Protein AF-A0A239NHB4-F1 (afdb_monomer)

pLDDT: mean 76.4, std 8.32, range [50.66, 88.69]

Secondary structure (DSSP, 8-state):
-HHHHHHHHHHHHHHHHHHHHHHHS-HHHHHHHHHHHHHHHHHHHHHHHHHHHHHHHS-TTHHHHHHHHHHHHHHHHHHHHHHHHHHHHHHHHHHHHTT-

Structure (mmCIF, N/CA/C/O backbone):
data_AF-A0A239NHB4-F1
#
_entry.id   AF-A0A239NHB4-F1
#
loop_
_atom_site.group_PDB
_atom_site.id
_atom_site.type_symbol
_atom_site.label_atom_id
_atom_site.label_alt_id
_atom_site.label_comp_id
_atom_site.label_asym_id
_atom_site.label_entity_id
_atom_site.label_seq_id
_atom_site.pdbx_PDB_ins_code
_atom_site.Cartn_x
_atom_site.Cartn_y
_atom_site.Cartn_z
_atom_site.occupancy
_atom_site.B_iso_or_equiv
_atom_site.auth_seq_id
_atom_site.auth_comp_id
_atom_site.auth_asym_id
_atom_site.auth_atom_id
_atom_site.pdbx_PDB_model_num
ATOM 1 N N . MET A 1 1 ? -6.647 -14.034 -12.523 1.00 65.56 1 MET A N 1
ATOM 2 C CA . MET A 1 1 ? -7.377 -14.277 -11.256 1.00 65.56 1 MET A CA 1
ATOM 3 C C . MET A 1 1 ? -6.453 -14.229 -10.033 1.00 65.56 1 MET A C 1
ATOM 5 O O . MET A 1 1 ? -6.709 -13.423 -9.152 1.00 65.56 1 MET A O 1
ATOM 9 N N . PHE A 1 2 ? -5.343 -14.982 -10.005 1.00 77.75 2 PHE A N 1
ATOM 10 C CA . PHE A 1 2 ? -4.357 -14.965 -8.904 1.00 77.75 2 PHE A CA 1
ATOM 11 C C . PHE A 1 2 ? -3.795 -13.568 -8.574 1.00 77.75 2 PHE A C 1
ATOM 13 O O . PHE A 1 2 ? -3.814 -13.156 -7.421 1.00 77.75 2 PHE A O 1
ATOM 20 N N . ILE A 1 3 ? -3.384 -12.801 -9.591 1.00 76.50 3 ILE A N 1
ATOM 21 C CA . ILE A 1 3 ? -2.844 -11.438 -9.413 1.00 76.50 3 ILE A CA 1
ATOM 22 C C . ILE A 1 3 ? -3.865 -10.521 -8.723 1.00 76.50 3 ILE A C 1
ATOM 24 O O . ILE A 1 3 ? -3.528 -9.806 -7.789 1.00 76.50 3 ILE A O 1
ATOM 28 N N . ILE A 1 4 ? -5.135 -10.593 -9.128 1.00 76.88 4 ILE A N 1
ATOM 29 C CA . ILE A 1 4 ? -6.214 -9.768 -8.565 1.00 76.88 4 ILE A CA 1
ATOM 30 C C . ILE A 1 4 ? -6.441 -10.116 -7.088 1.00 76.88 4 ILE A C 1
ATOM 32 O O . ILE A 1 4 ? -6.536 -9.219 -6.257 1.00 76.88 4 ILE A O 1
ATOM 36 N N . LEU A 1 5 ? -6.466 -11.408 -6.743 1.00 78.75 5 LEU A N 1
ATOM 37 C CA . LEU A 1 5 ? -6.576 -11.856 -5.349 1.00 78.75 5 LEU A CA 1
ATOM 38 C C . LEU A 1 5 ? -5.408 -11.352 -4.495 1.00 78.75 5 LEU A C 1
ATOM 40 O O . LEU A 1 5 ? -5.609 -10.957 -3.348 1.00 78.75 5 LEU A O 1
ATOM 44 N N . LEU A 1 6 ? -4.205 -11.312 -5.068 1.00 80.00 6 LEU A N 1
ATOM 45 C CA . LEU A 1 6 ? -3.007 -10.820 -4.399 1.00 80.00 6 LEU A CA 1
ATOM 46 C C . LEU A 1 6 ? -3.098 -9.310 -4.123 1.00 80.00 6 LEU A C 1
ATOM 48 O O . LEU A 1 6 ? -2.842 -8.880 -3.004 1.00 80.00 6 LEU A O 1
ATOM 52 N N . PHE A 1 7 ? -3.571 -8.516 -5.089 1.00 77.06 7 PHE A N 1
ATOM 53 C CA . PHE A 1 7 ? -3.854 -7.087 -4.895 1.00 77.06 7 PHE A CA 1
ATOM 54 C C . PHE A 1 7 ? -4.930 -6.836 -3.835 1.00 77.06 7 PHE A C 1
ATOM 56 O O . PHE A 1 7 ? -4.777 -5.959 -2.982 1.00 77.06 7 PHE A O 1
ATOM 63 N N . VAL A 1 8 ? -6.006 -7.626 -3.852 1.00 78.50 8 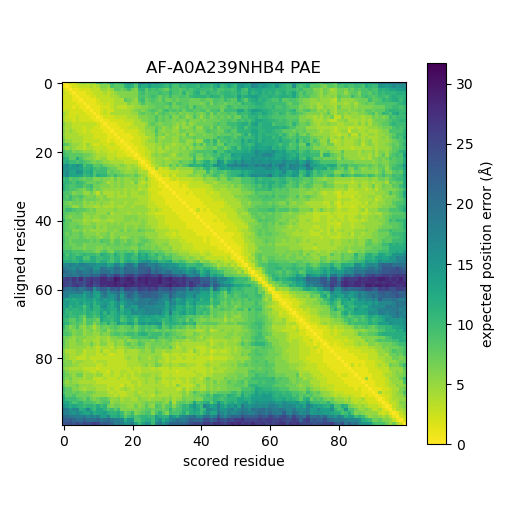VAL A N 1
ATOM 64 C CA . VAL A 1 8 ? -7.064 -7.544 -2.840 1.00 78.50 8 VAL A CA 1
ATOM 65 C C . VAL A 1 8 ? -6.491 -7.850 -1.458 1.00 78.50 8 VAL A C 1
ATOM 67 O O . VAL A 1 8 ? -6.709 -7.071 -0.535 1.00 78.50 8 VAL A O 1
ATOM 70 N N . ALA A 1 9 ? -5.697 -8.911 -1.307 1.00 80.88 9 ALA A N 1
ATOM 71 C CA . ALA A 1 9 ? -5.056 -9.242 -0.037 1.00 80.88 9 ALA A CA 1
ATOM 72 C C . ALA A 1 9 ? -4.115 -8.122 0.443 1.00 80.88 9 ALA A C 1
ATOM 74 O O . ALA A 1 9 ? -4.217 -7.691 1.591 1.00 80.88 9 ALA A O 1
ATOM 75 N N . LEU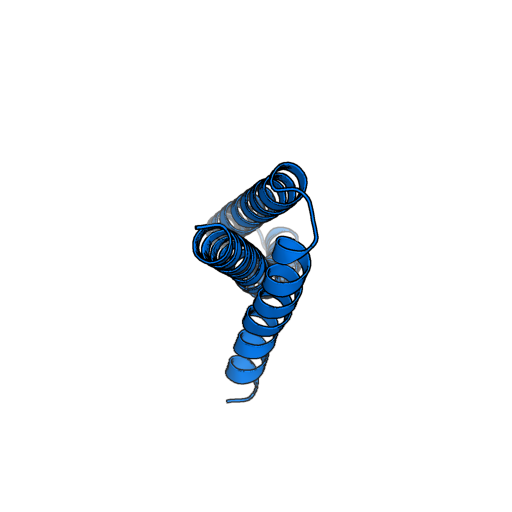 A 1 10 ? -3.270 -7.594 -0.449 1.00 79.69 10 LEU A N 1
ATOM 76 C CA . LEU A 1 10 ? -2.337 -6.498 -0.164 1.00 79.69 10 LEU A CA 1
ATOM 77 C C . LEU A 1 10 ? -3.030 -5.187 0.221 1.00 79.69 10 LEU A C 1
ATOM 79 O O . LEU A 1 10 ? -2.425 -4.371 0.904 1.00 79.69 10 LEU A O 1
ATOM 83 N N . THR A 1 11 ? -4.284 -4.985 -0.180 1.00 77.75 11 THR A N 1
ATOM 84 C CA . THR A 1 11 ? -5.054 -3.781 0.168 1.00 77.75 11 THR A CA 1
ATOM 85 C C . THR A 1 11 ? -5.896 -4.003 1.428 1.00 77.75 11 THR A C 1
ATOM 87 O O . THR A 1 11 ? -5.920 -3.175 2.339 1.00 77.75 11 THR A O 1
ATOM 90 N N . VAL A 1 12 ? -6.588 -5.141 1.509 1.00 80.62 12 VAL A N 1
ATOM 91 C CA . VAL A 1 12 ? -7.590 -5.428 2.545 1.00 80.62 12 VAL A CA 1
ATOM 92 C C . VAL A 1 12 ? -6.943 -5.808 3.876 1.00 80.62 12 VAL A C 1
ATOM 94 O O . VAL A 1 12 ? -7.384 -5.321 4.916 1.00 80.62 12 VAL A O 1
ATOM 97 N N . LEU A 1 13 ? -5.883 -6.624 3.878 1.00 84.38 13 LEU A N 1
ATOM 98 C CA . LEU A 1 13 ? -5.185 -7.016 5.110 1.00 84.38 13 LEU A CA 1
ATOM 99 C C . LEU A 1 13 ? -4.656 -5.804 5.897 1.00 84.38 13 LEU A C 1
ATOM 101 O O . LEU A 1 13 ? -5.003 -5.673 7.079 1.00 84.38 13 LEU A O 1
ATOM 105 N N . PRO A 1 14 ? -3.883 -4.878 5.291 1.00 80.06 14 PRO A N 1
ATOM 106 C CA . PRO A 1 14 ? -3.443 -3.687 6.005 1.00 80.06 14 PRO A CA 1
ATOM 107 C C . PRO A 1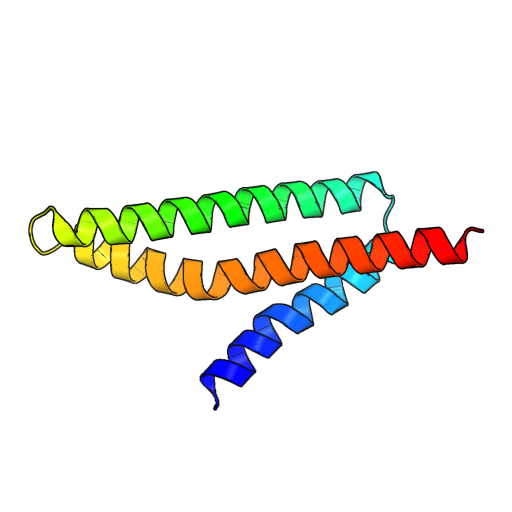 14 ? -4.612 -2.773 6.374 1.00 80.06 14 PRO A C 1
ATOM 109 O O . PRO A 1 14 ? -4.603 -2.217 7.471 1.00 80.06 14 PRO A O 1
ATOM 112 N N . ALA A 1 15 ? -5.656 -2.665 5.543 1.00 79.75 15 ALA A N 1
ATOM 113 C CA . ALA A 1 15 ? -6.837 -1.878 5.892 1.00 79.75 15 ALA A CA 1
ATOM 114 C C . ALA A 1 15 ? -7.514 -2.381 7.176 1.00 79.75 15 ALA A C 1
ATOM 116 O O . ALA A 1 15 ? -7.854 -1.584 8.055 1.00 79.75 15 ALA A O 1
ATOM 117 N N . VAL A 1 16 ? -7.670 -3.695 7.336 1.00 81.56 16 VAL A N 1
ATOM 118 C CA . VAL A 1 16 ? -8.269 -4.295 8.538 1.00 81.56 16 VAL A CA 1
ATOM 119 C C . VAL A 1 16 ? -7.356 -4.119 9.754 1.00 81.56 16 VAL A C 1
ATOM 121 O O . VAL A 1 16 ? -7.820 -3.669 10.807 1.00 81.56 16 VAL A O 1
ATOM 124 N N . ALA A 1 17 ? -6.056 -4.394 9.614 1.00 80.62 17 ALA A N 1
ATOM 125 C CA . ALA A 1 17 ? -5.084 -4.244 10.698 1.00 80.62 17 ALA A CA 1
ATOM 126 C C . ALA A 1 17 ? -4.995 -2.790 11.201 1.00 80.62 17 ALA A C 1
ATOM 128 O O . ALA A 1 17 ? -4.997 -2.519 12.409 1.00 80.62 17 ALA A O 1
ATOM 129 N N . VAL A 1 18 ? -4.985 -1.826 10.281 1.00 80.75 18 VAL A N 1
ATOM 130 C CA . VAL A 1 18 ? -4.936 -0.400 10.615 1.00 80.75 18 VAL A CA 1
ATOM 131 C C . VAL A 1 18 ? -6.268 0.072 11.193 1.00 80.75 18 VAL A C 1
ATOM 133 O 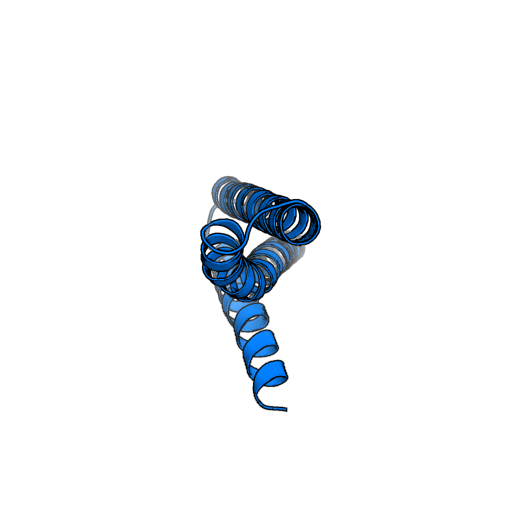O . VAL A 1 18 ? -6.264 0.775 12.202 1.00 80.75 18 VAL A O 1
ATOM 136 N N . SER A 1 19 ? -7.404 -0.391 10.661 1.00 77.06 19 SER A N 1
ATOM 137 C CA . SER A 1 19 ? -8.727 -0.118 11.243 1.00 77.06 19 SER A CA 1
ATOM 138 C C . SER A 1 19 ? -8.827 -0.576 12.694 1.00 77.06 19 SER A C 1
ATOM 140 O O . SER A 1 19 ? -9.429 0.109 13.521 1.00 77.06 19 SER A O 1
ATOM 142 N N . TYR A 1 20 ? -8.255 -1.738 13.016 1.00 79.19 20 TYR A N 1
ATOM 143 C CA . TYR A 1 20 ? -8.266 -2.280 14.369 1.00 79.19 20 TYR A CA 1
ATOM 144 C C . TYR A 1 20 ? -7.363 -1.477 15.311 1.00 79.19 20 TYR A C 1
ATOM 146 O O . TYR A 1 20 ? -7.781 -1.095 16.406 1.00 79.19 20 TYR A O 1
ATOM 154 N N . THR A 1 21 ? -6.144 -1.149 14.873 1.00 78.06 21 THR A N 1
ATOM 155 C CA . THR A 1 21 ? -5.198 -0.368 15.687 1.00 78.06 21 THR A CA 1
ATOM 156 C C . THR A 1 21 ? -5.643 1.083 15.893 1.00 78.06 21 THR A C 1
ATOM 158 O O . THR A 1 21 ? -5.474 1.610 16.992 1.00 78.06 21 THR A O 1
ATOM 161 N N . ALA A 1 22 ? -6.299 1.703 14.907 1.00 72.56 22 ALA A N 1
ATOM 162 C CA . ALA A 1 22 ? -6.880 3.048 14.997 1.00 72.56 22 ALA A CA 1
ATOM 163 C C . ALA A 1 22 ? -7.948 3.186 16.101 1.00 72.56 22 ALA A C 1
ATOM 165 O O . ALA A 1 22 ? -8.151 4.270 16.653 1.00 72.56 22 ALA A O 1
ATOM 166 N N . ARG A 1 23 ? -8.623 2.087 16.465 1.00 74.25 23 ARG A N 1
ATOM 167 C CA . ARG A 1 23 ? -9.593 2.081 17.572 1.00 74.25 23 ARG A CA 1
ATOM 168 C C . ARG A 1 23 ? -8.922 2.116 18.945 1.00 74.25 23 ARG A C 1
ATOM 170 O O . ARG A 1 23 ? -9.495 2.684 19.869 1.00 74.25 23 ARG A O 1
ATOM 177 N N .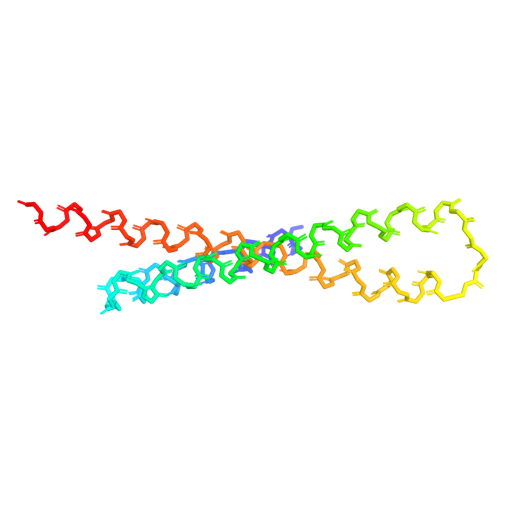 ARG A 1 24 ? -7.727 1.527 19.075 1.00 76.25 24 ARG A N 1
ATOM 178 C CA . ARG A 1 24 ? -6.991 1.409 20.347 1.00 76.25 24 ARG A CA 1
ATOM 179 C C . ARG A 1 24 ? -6.023 2.569 20.593 1.00 76.25 24 ARG A C 1
ATOM 181 O O . ARG A 1 24 ? -5.842 2.976 21.733 1.00 76.25 24 ARG A O 1
ATOM 188 N N . LEU A 1 25 ? -5.411 3.113 19.542 1.00 77.56 25 LEU A N 1
ATOM 189 C CA . LEU A 1 25 ? -4.380 4.152 19.649 1.00 77.56 25 LEU A CA 1
ATOM 190 C C . LEU A 1 25 ? -4.972 5.562 19.783 1.00 77.56 25 LEU A C 1
ATOM 192 O O . LEU A 1 25 ? -6.059 5.816 19.268 1.00 77.56 25 LEU A O 1
ATOM 196 N N . PRO A 1 26 ? -4.282 6.519 20.426 1.00 78.00 26 PRO A N 1
ATOM 197 C CA . PRO A 1 26 ? -4.702 7.918 20.433 1.00 78.00 26 PRO A CA 1
ATOM 198 C C . PRO A 1 26 ? -4.777 8.485 19.005 1.00 78.00 26 PRO A C 1
ATOM 200 O O . PRO A 1 26 ? -4.011 8.099 18.115 1.00 78.00 26 PRO A O 1
ATOM 203 N N . ARG A 1 27 ? -5.721 9.414 18.781 1.00 75.75 27 ARG A N 1
ATOM 204 C CA . ARG A 1 27 ? -6.014 9.981 17.450 1.00 75.75 27 ARG A CA 1
ATOM 205 C C . ARG A 1 27 ? -4.756 10.528 16.764 1.00 75.75 27 ARG A C 1
ATOM 207 O O . ARG A 1 27 ? -4.568 10.253 15.585 1.00 75.75 27 ARG A O 1
ATOM 214 N N . GLY A 1 28 ? -3.867 11.197 17.505 1.00 77.44 28 GLY A N 1
ATOM 215 C CA . GLY A 1 28 ? -2.614 11.752 16.972 1.00 77.44 28 GLY A CA 1
ATOM 216 C C . GLY A 1 28 ? -1.695 10.715 16.314 1.00 77.44 28 GLY A C 1
ATOM 217 O O . GLY A 1 28 ? -1.221 10.936 15.205 1.00 77.44 28 GLY A O 1
ATOM 218 N N . ILE A 1 29 ? -1.520 9.536 16.923 1.00 78.94 29 ILE A N 1
ATOM 219 C CA . ILE A 1 29 ? -0.683 8.457 16.358 1.00 78.94 29 ILE A CA 1
ATOM 220 C C . ILE A 1 29 ? -1.323 7.869 15.094 1.00 78.94 29 ILE A C 1
ATOM 222 O O . ILE A 1 29 ? -0.631 7.479 14.155 1.00 78.94 29 ILE A O 1
ATOM 226 N N . THR A 1 30 ? -2.654 7.815 15.047 1.00 79.31 30 THR A N 1
ATOM 227 C CA . THR A 1 30 ? -3.372 7.308 13.871 1.00 79.31 30 THR A CA 1
ATOM 228 C C . THR A 1 30 ? -3.247 8.273 12.692 1.00 79.31 30 THR A C 1
ATOM 230 O O . THR A 1 30 ? -2.974 7.833 11.580 1.00 79.31 30 THR A O 1
ATOM 233 N N . TRP A 1 31 ? -3.357 9.583 12.934 1.00 78.19 31 TRP A N 1
ATOM 234 C CA . TRP A 1 31 ? -3.112 10.609 11.915 1.00 78.19 31 TRP A CA 1
ATOM 235 C C . TRP A 1 31 ? -1.658 10.634 11.441 1.00 78.19 31 TRP A C 1
ATOM 237 O O . TRP A 1 31 ? -1.424 10.772 10.245 1.00 78.19 31 TRP A O 1
ATOM 247 N N . LEU A 1 32 ? -0.688 10.407 12.334 1.00 83.00 32 LEU A N 1
ATOM 248 C CA . LEU A 1 32 ? 0.718 10.261 11.950 1.00 83.00 32 LEU A CA 1
ATOM 249 C C . LEU A 1 32 ? 0.918 9.082 10.985 1.00 83.00 32 LEU A C 1
ATOM 251 O O . LEU A 1 32 ? 1.584 9.233 9.967 1.00 83.00 32 LEU A O 1
ATOM 255 N N . LYS A 1 33 ? 0.291 7.926 11.250 1.00 79.19 33 LYS A N 1
ATOM 256 C CA . LYS A 1 33 ? 0.327 6.774 10.329 1.00 79.19 33 LYS A CA 1
ATOM 257 C C . LYS A 1 33 ? -0.270 7.104 8.961 1.00 79.19 33 LYS A C 1
ATOM 259 O O . LYS A 1 33 ? 0.282 6.677 7.954 1.00 79.19 33 LYS A O 1
ATOM 264 N N . VAL A 1 34 ? -1.364 7.869 8.921 1.00 82.06 34 VAL A N 1
ATOM 265 C CA . VAL A 1 34 ? -1.971 8.338 7.663 1.00 82.06 34 VAL A CA 1
ATOM 266 C C . VAL A 1 34 ? -1.033 9.286 6.923 1.00 82.06 34 VAL A C 1
ATOM 268 O O . VAL A 1 34 ? -0.843 9.117 5.725 1.00 82.06 34 VAL A O 1
ATOM 271 N N . ALA A 1 35 ? -0.410 10.236 7.623 1.00 83.06 35 ALA A N 1
ATOM 272 C CA . ALA A 1 35 ? 0.536 11.175 7.027 1.00 83.06 35 ALA A CA 1
ATOM 273 C C . ALA A 1 35 ? 1.760 10.455 6.439 1.00 83.06 35 ALA A C 1
ATOM 275 O O . ALA A 1 35 ? 2.131 10.710 5.297 1.00 83.06 35 ALA A O 1
ATOM 276 N N . VAL A 1 36 ? 2.336 9.496 7.173 1.00 86.38 36 VAL A N 1
ATOM 277 C CA . VAL A 1 36 ? 3.459 8.675 6.692 1.00 86.38 36 VAL A CA 1
ATOM 278 C C . VAL A 1 36 ? 3.042 7.813 5.498 1.00 86.38 36 VAL A C 1
ATOM 280 O O . VAL A 1 36 ? 3.748 7.778 4.494 1.00 86.38 36 VAL A O 1
ATOM 283 N N . ALA A 1 37 ? 1.879 7.157 5.561 1.00 85.06 37 ALA A N 1
ATOM 284 C CA . ALA A 1 37 ? 1.365 6.362 4.447 1.00 85.06 37 ALA A CA 1
ATOM 285 C C . ALA A 1 37 ? 1.080 7.220 3.203 1.00 85.06 37 ALA A C 1
ATOM 287 O O . ALA A 1 37 ? 1.366 6.784 2.092 1.00 85.06 37 ALA A O 1
ATOM 288 N N . GLY A 1 38 ? 0.563 8.438 3.386 1.00 84.38 38 GLY A N 1
ATOM 289 C CA . GLY A 1 38 ? 0.336 9.408 2.316 1.00 84.38 38 GLY A CA 1
ATOM 290 C C . GLY A 1 38 ? 1.637 9.917 1.696 1.00 84.38 38 GLY A C 1
ATOM 291 O O . GLY A 1 38 ? 1.738 9.989 0.475 1.00 84.38 38 GLY A O 1
ATOM 292 N N . MET A 1 39 ? 2.658 10.194 2.511 1.00 88.69 39 MET A N 1
ATOM 293 C CA . MET A 1 39 ? 3.984 10.582 2.025 1.00 88.69 39 MET A CA 1
ATOM 294 C C . MET A 1 39 ? 4.628 9.455 1.209 1.00 88.69 39 MET A C 1
ATOM 296 O O . MET A 1 39 ? 5.110 9.696 0.106 1.00 88.69 39 MET A O 1
ATOM 300 N N . LEU A 1 40 ? 4.572 8.214 1.702 1.00 84.06 40 LEU A N 1
ATOM 301 C CA . LEU A 1 40 ? 5.060 7.043 0.968 1.00 84.06 40 LEU A CA 1
ATOM 302 C C . LEU A 1 40 ? 4.282 6.818 -0.333 1.00 84.06 40 LEU A C 1
ATOM 304 O O . LEU A 1 40 ? 4.889 6.524 -1.358 1.00 84.06 40 LEU A O 1
ATOM 308 N N . LEU A 1 41 ? 2.959 7.011 -0.321 1.00 85.75 41 LEU A N 1
ATOM 309 C CA . LEU A 1 41 ? 2.139 6.923 -1.529 1.00 85.75 41 LEU A CA 1
ATOM 310 C C . LEU A 1 41 ? 2.574 7.960 -2.568 1.00 85.75 41 LEU A C 1
ATOM 312 O O . LEU A 1 41 ? 2.753 7.606 -3.728 1.00 85.75 41 LEU A O 1
ATOM 316 N N . ALA A 1 42 ? 2.787 9.213 -2.154 1.00 85.12 42 ALA A N 1
ATOM 317 C CA . ALA A 1 42 ? 3.270 10.265 -3.040 1.00 85.12 42 ALA A CA 1
ATOM 318 C C . ALA A 1 42 ? 4.629 9.897 -3.648 1.00 85.12 42 ALA A C 1
ATOM 320 O O . ALA A 1 42 ? 4.778 9.989 -4.860 1.00 85.12 42 ALA A O 1
ATOM 321 N N . VAL A 1 43 ? 5.565 9.384 -2.841 1.00 86.56 43 VAL A N 1
ATOM 322 C CA . VAL A 1 43 ? 6.877 8.914 -3.316 1.00 86.56 43 VAL A CA 1
ATOM 323 C C . VAL A 1 43 ? 6.735 7.776 -4.327 1.00 86.56 43 VAL A C 1
ATOM 325 O O . VAL A 1 43 ? 7.400 7.797 -5.361 1.00 86.56 43 VAL A O 1
ATOM 328 N N . PHE A 1 44 ? 5.863 6.794 -4.080 1.00 83.19 44 PHE A N 1
ATOM 329 C CA . PHE A 1 44 ? 5.632 5.705 -5.032 1.00 83.19 44 PHE A CA 1
ATOM 330 C C . PHE A 1 44 ? 5.003 6.202 -6.335 1.00 83.19 44 PHE A C 1
ATOM 332 O O . PHE A 1 44 ? 5.390 5.739 -7.404 1.00 83.19 44 PHE A O 1
ATOM 339 N N . VAL A 1 45 ? 4.073 7.158 -6.263 1.00 84.31 45 VAL A N 1
ATOM 340 C CA . VAL A 1 45 ? 3.426 7.763 -7.436 1.00 84.31 45 VAL A CA 1
ATOM 341 C C . VAL A 1 45 ? 4.429 8.563 -8.253 1.00 84.31 45 VAL A C 1
ATOM 343 O O . VAL A 1 45 ? 4.557 8.317 -9.451 1.00 84.31 45 VAL A O 1
ATOM 346 N N . THR A 1 46 ? 5.189 9.462 -7.626 1.00 84.31 46 THR A N 1
ATOM 347 C CA . THR A 1 46 ? 6.197 10.266 -8.327 1.00 84.31 46 THR A CA 1
ATOM 348 C C . THR A 1 46 ? 7.292 9.394 -8.923 1.00 84.31 46 THR A C 1
ATOM 350 O O . THR A 1 46 ? 7.650 9.598 -10.077 1.00 84.31 46 THR A O 1
ATOM 353 N N . SER A 1 47 ? 7.768 8.382 -8.190 1.00 80.94 47 SER A N 1
ATOM 354 C CA . SER A 1 47 ? 8.796 7.457 -8.687 1.00 80.94 47 SER A CA 1
ATOM 355 C C . SER A 1 47 ? 8.286 6.617 -9.860 1.00 80.94 47 SER A C 1
ATOM 357 O O . SER A 1 47 ? 9.019 6.397 -10.821 1.00 80.94 47 SER A O 1
ATOM 359 N N . PHE A 1 48 ? 7.022 6.179 -9.827 1.00 80.38 48 PHE A N 1
ATOM 360 C CA . PHE A 1 48 ? 6.408 5.453 -10.940 1.00 80.38 48 PHE A CA 1
ATOM 361 C C . PHE A 1 48 ? 6.266 6.337 -12.186 1.00 80.38 48 PHE A C 1
ATOM 363 O O . PHE A 1 48 ? 6.675 5.930 -13.269 1.00 80.38 48 PHE A O 1
ATOM 370 N N . LEU A 1 49 ? 5.760 7.566 -12.033 1.00 80.69 49 LEU A N 1
ATOM 371 C CA . LEU A 1 49 ? 5.647 8.548 -13.121 1.00 80.69 49 LEU A CA 1
ATOM 372 C C . LEU A 1 49 ? 7.013 8.878 -13.737 1.00 80.69 49 LEU A C 1
ATOM 374 O O . LEU A 1 49 ? 7.162 8.827 -14.956 1.00 80.69 49 LEU A O 1
ATOM 378 N N . GLN A 1 50 ? 8.020 9.143 -12.899 1.00 78.31 50 GLN A N 1
ATOM 379 C CA . GLN A 1 50 ? 9.392 9.408 -13.339 1.00 78.31 50 GLN A CA 1
ATOM 380 C C . GLN A 1 50 ? 9.993 8.216 -14.086 1.00 78.31 50 GLN A C 1
ATOM 382 O O . GLN A 1 50 ? 10.646 8.391 -15.116 1.00 78.31 50 GLN A O 1
ATOM 387 N N . SER A 1 51 ? 9.740 6.999 -13.601 1.00 71.69 51 SER A N 1
ATOM 388 C CA . SER A 1 51 ? 10.212 5.779 -14.248 1.00 71.69 51 SER A CA 1
ATOM 389 C C . SER A 1 51 ? 9.583 5.553 -15.624 1.00 71.69 51 SER A C 1
ATOM 391 O O . SER A 1 51 ? 10.257 4.991 -16.484 1.00 71.69 51 SER A O 1
ATOM 393 N N . GLN A 1 52 ? 8.333 5.970 -15.847 1.00 71.00 52 GLN A N 1
ATOM 394 C CA . GLN A 1 52 ? 7.704 5.883 -17.168 1.00 71.00 52 GLN A CA 1
ATOM 395 C C . GLN A 1 52 ? 8.314 6.901 -18.137 1.00 71.00 52 GLN A C 1
ATOM 397 O O . GLN A 1 52 ? 8.688 6.530 -19.245 1.00 71.00 52 GLN A O 1
ATOM 402 N N . SER A 1 53 ? 8.527 8.146 -17.695 1.00 68.81 53 SER A N 1
ATOM 403 C CA . SER A 1 53 ? 9.145 9.188 -18.530 1.00 68.81 53 SER A CA 1
ATOM 404 C C . SER A 1 53 ? 10.617 8.920 -18.873 1.00 68.81 53 SER A C 1
ATOM 406 O O . SER A 1 53 ? 11.067 9.260 -19.962 1.00 68.81 53 SER A O 1
ATOM 408 N N . ALA A 1 54 ? 11.380 8.291 -17.971 1.00 63.62 54 ALA A N 1
ATOM 409 C CA . ALA A 1 54 ? 12.786 7.956 -18.215 1.00 63.62 54 ALA A CA 1
ATOM 410 C C . ALA A 1 54 ? 12.959 6.793 -19.210 1.00 63.62 54 ALA A C 1
ATOM 412 O O . ALA A 1 54 ? 13.991 6.698 -19.871 1.00 63.62 54 ALA A O 1
ATOM 413 N N . SER A 1 55 ? 11.948 5.926 -19.333 1.00 60.28 55 SER A N 1
ATOM 414 C CA . SER A 1 55 ? 11.930 4.812 -20.290 1.00 60.28 55 SER A CA 1
ATOM 415 C C . SER A 1 55 ? 11.883 5.293 -21.744 1.00 60.28 55 SER A C 1
ATOM 417 O O . SER A 1 55 ? 12.449 4.656 -22.628 1.00 60.28 55 SER A O 1
ATOM 419 N N . GLU A 1 56 ? 11.236 6.437 -21.989 1.00 60.38 56 GLU A N 1
ATOM 420 C CA . GLU A 1 56 ? 11.082 7.017 -23.328 1.00 60.38 56 GLU A CA 1
ATOM 421 C C . GLU A 1 56 ? 12.310 7.824 -23.780 1.00 60.38 56 GLU A C 1
ATOM 423 O O . GLU A 1 56 ? 12.477 8.058 -24.976 1.00 60.38 56 GLU A O 1
ATOM 428 N N . ALA A 1 57 ? 13.173 8.240 -22.843 1.00 61.19 57 ALA A N 1
ATOM 429 C CA . ALA A 1 57 ? 14.167 9.281 -23.086 1.00 61.19 57 ALA A CA 1
ATOM 430 C C . ALA A 1 57 ? 15.621 8.804 -23.255 1.00 61.19 57 ALA A C 1
ATOM 432 O O . ALA A 1 57 ? 16.374 9.537 -23.892 1.00 61.19 57 ALA A O 1
ATOM 433 N N . ASP A 1 58 ? 16.062 7.650 -22.721 1.00 54.75 58 ASP A N 1
ATOM 434 C CA . ASP A 1 58 ? 17.516 7.411 -22.677 1.00 54.75 58 ASP A CA 1
ATOM 435 C C . ASP A 1 58 ? 18.055 5.967 -22.655 1.00 54.75 58 ASP A C 1
ATOM 437 O O . ASP A 1 58 ? 17.392 4.984 -22.320 1.00 54.75 58 ASP A O 1
ATOM 441 N N . GLY A 1 59 ? 19.332 5.887 -23.041 1.00 57.69 59 GLY A N 1
ATOM 442 C CA . GLY A 1 59 ? 20.163 4.716 -23.312 1.00 57.69 59 GLY A CA 1
ATOM 443 C C . GLY A 1 59 ? 20.019 3.507 -22.376 1.00 57.69 59 GLY A C 1
ATOM 444 O O . GLY A 1 59 ? 20.211 3.553 -21.162 1.00 57.69 59 GLY A O 1
ATOM 445 N N . LYS A 1 60 ? 19.761 2.378 -23.036 1.00 61.53 60 LYS A N 1
ATOM 446 C CA . LYS A 1 60 ? 19.623 0.986 -22.583 1.00 61.53 60 LYS A CA 1
ATOM 447 C C . LYS A 1 60 ? 20.647 0.565 -21.510 1.00 61.53 60 LYS A C 1
ATOM 449 O O . LYS A 1 60 ? 21.794 0.265 -21.822 1.00 61.53 60 LYS A O 1
ATOM 454 N N . GLY A 1 61 ? 20.205 0.461 -20.255 1.00 58.69 61 GLY A N 1
ATOM 455 C CA . GLY A 1 61 ? 20.948 -0.217 -19.183 1.00 58.69 61 GLY A CA 1
ATOM 456 C C . GLY A 1 61 ? 20.478 0.176 -17.784 1.00 58.69 61 GLY A C 1
ATOM 457 O O . GLY A 1 61 ? 19.748 -0.569 -17.132 1.00 58.69 61 GLY A O 1
ATOM 458 N N . TYR A 1 62 ? 20.849 1.378 -17.340 1.00 59.56 62 TYR A N 1
ATOM 459 C CA . TYR A 1 62 ? 20.528 1.882 -15.998 1.00 59.56 62 TYR A CA 1
ATOM 460 C C . TYR A 1 62 ? 19.056 2.280 -15.834 1.00 59.56 62 TYR A C 1
ATOM 462 O O . TYR A 1 62 ? 18.466 2.008 -14.788 1.00 59.56 62 TYR A O 1
ATOM 470 N N . ALA A 1 63 ? 18.443 2.851 -16.877 1.00 63.62 63 ALA A N 1
ATOM 471 C CA . ALA A 1 63 ? 17.019 3.191 -16.880 1.00 63.62 63 ALA A CA 1
ATOM 472 C C . ALA A 1 63 ? 16.137 1.938 -16.737 1.00 63.62 63 ALA A C 1
ATOM 474 O O . ALA A 1 63 ? 15.200 1.921 -15.945 1.00 63.62 63 ALA A O 1
ATOM 475 N N . VAL A 1 64 ? 16.508 0.849 -17.420 1.00 64.75 64 VAL A N 1
ATOM 476 C CA . VAL A 1 64 ? 15.795 -0.435 -17.357 1.00 64.75 64 VAL A CA 1
ATOM 477 C C . VAL A 1 64 ? 15.935 -1.077 -15.977 1.00 64.75 64 VAL A C 1
ATOM 479 O O . VAL A 1 64 ? 14.943 -1.559 -15.441 1.00 64.75 64 VAL A O 1
ATOM 482 N N . LEU A 1 65 ? 17.128 -1.048 -15.368 1.00 65.75 65 LEU A N 1
ATOM 483 C CA . LEU A 1 65 ? 17.351 -1.593 -14.023 1.00 65.75 65 LEU A CA 1
ATOM 484 C C . LEU A 1 65 ? 16.552 -0.827 -12.955 1.00 65.75 65 LEU A C 1
ATOM 486 O O . LEU A 1 65 ? 15.912 -1.444 -12.103 1.00 65.75 65 LEU A O 1
ATOM 490 N N . MET A 1 66 ? 16.544 0.508 -13.025 1.00 65.50 66 MET A N 1
ATOM 491 C CA . MET A 1 66 ? 15.746 1.347 -12.124 1.00 65.50 66 MET A CA 1
ATOM 492 C C . MET A 1 66 ? 14.247 1.132 -12.330 1.00 65.50 66 MET A C 1
ATOM 494 O O . MET A 1 66 ? 13.509 1.012 -11.357 1.00 65.50 66 MET A O 1
ATOM 498 N N . GLN A 1 67 ? 13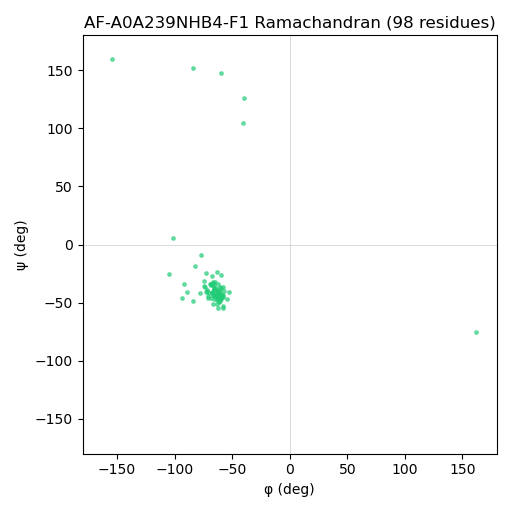.796 0.978 -13.572 1.00 70.19 67 GLN A N 1
ATOM 499 C CA . GLN A 1 67 ? 12.403 0.670 -13.881 1.00 70.19 67 GLN A CA 1
ATOM 500 C C . GLN A 1 67 ? 11.990 -0.720 -13.379 1.00 70.19 67 GLN A C 1
ATOM 502 O O . GLN A 1 67 ? 10.893 -0.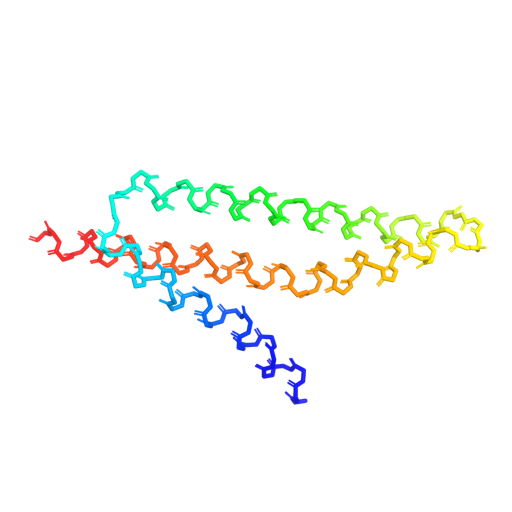874 -12.841 1.00 70.19 67 GLN A O 1
ATOM 507 N N . LEU A 1 68 ? 12.879 -1.715 -13.461 1.00 70.38 68 LEU A N 1
ATOM 508 C CA . LEU A 1 68 ? 12.636 -3.065 -12.944 1.00 70.38 68 LEU A CA 1
ATOM 509 C C . LEU A 1 68 ? 12.546 -3.117 -11.417 1.00 70.38 68 LEU A C 1
ATOM 511 O O . LEU A 1 68 ? 11.878 -3.997 -10.885 1.00 70.38 68 LEU A O 1
ATOM 515 N N . LEU A 1 69 ? 13.201 -2.193 -10.713 1.00 72.56 69 LEU A N 1
ATOM 516 C CA . LEU A 1 69 ? 13.117 -2.070 -9.257 1.00 72.56 69 LEU A CA 1
ATOM 517 C C . LEU A 1 69 ? 11.898 -1.248 -8.831 1.00 72.56 69 LEU A C 1
ATOM 519 O O . LEU A 1 69 ? 11.128 -1.684 -7.979 1.00 72.56 69 LEU A O 1
ATOM 523 N N . VAL A 1 70 ? 11.694 -0.077 -9.436 1.00 74.12 70 VAL A N 1
ATOM 524 C CA . VAL A 1 70 ? 10.665 0.893 -9.031 1.00 74.12 70 VAL A CA 1
ATOM 525 C C . VAL A 1 70 ? 9.260 0.441 -9.433 1.00 74.12 70 VAL A C 1
ATOM 527 O O . VAL A 1 70 ? 8.310 0.650 -8.675 1.00 74.12 70 VAL A O 1
ATOM 530 N N . SER A 1 71 ? 9.104 -0.221 -10.581 1.00 73.75 71 SER A N 1
ATOM 531 C CA . SER A 1 71 ? 7.803 -0.694 -11.069 1.00 73.75 71 SER A CA 1
ATOM 532 C C . SER A 1 71 ? 7.135 -1.719 -10.132 1.00 73.75 71 SER A C 1
ATOM 534 O O . SER A 1 71 ? 6.036 -1.440 -9.654 1.00 73.75 71 SER A O 1
ATOM 536 N N . PRO A 1 72 ? 7.765 -2.850 -9.749 1.00 76.62 72 PRO A N 1
ATOM 537 C CA . PRO A 1 72 ? 7.134 -3.808 -8.838 1.00 76.62 72 PRO A CA 1
ATOM 538 C C . PRO A 1 72 ? 6.975 -3.261 -7.414 1.00 76.62 72 PRO A C 1
ATOM 540 O O . PRO A 1 72 ? 5.965 -3.539 -6.765 1.00 76.62 72 PRO A O 1
ATOM 543 N N . LEU A 1 73 ? 7.925 -2.448 -6.931 1.00 79.56 73 LEU A N 1
ATOM 544 C CA . LEU A 1 73 ? 7.827 -1.809 -5.614 1.00 79.56 73 LEU A CA 1
ATOM 545 C C . LEU A 1 73 ? 6.642 -0.849 -5.531 1.00 79.56 73 LEU A C 1
ATOM 547 O O . LEU A 1 73 ? 5.922 -0.867 -4.538 1.00 79.56 73 LEU A O 1
ATOM 551 N N . SER A 1 74 ? 6.407 -0.043 -6.565 1.00 79.00 74 SER A N 1
ATOM 552 C CA . SER A 1 74 ? 5.250 0.855 -6.616 1.00 79.00 74 SER A CA 1
ATOM 553 C C . SER A 1 74 ? 3.939 0.091 -6.833 1.00 79.00 74 SER A C 1
ATOM 555 O O . SER A 1 74 ? 2.961 0.383 -6.145 1.00 79.00 74 SER A O 1
ATOM 557 N N . MET A 1 75 ? 3.925 -0.952 -7.676 1.00 79.06 75 MET A N 1
ATOM 558 C CA . MET A 1 75 ? 2.754 -1.820 -7.881 1.00 79.06 75 MET A CA 1
ATOM 559 C C . MET A 1 75 ? 2.266 -2.476 -6.586 1.00 79.06 75 MET A C 1
ATOM 561 O O . MET A 1 75 ? 1.063 -2.639 -6.406 1.00 79.06 75 MET A O 1
ATOM 565 N N . ILE A 1 76 ? 3.181 -2.851 -5.689 1.00 82.44 76 ILE A N 1
ATOM 566 C CA . ILE A 1 76 ? 2.855 -3.462 -4.392 1.00 82.44 76 ILE A CA 1
ATOM 567 C C . ILE A 1 76 ? 2.658 -2.389 -3.311 1.00 82.44 76 ILE A C 1
ATOM 569 O O . ILE A 1 76 ? 1.741 -2.483 -2.498 1.00 82.44 76 ILE A O 1
ATOM 573 N N . GLY A 1 77 ? 3.492 -1.349 -3.298 1.00 80.19 77 GLY A N 1
ATOM 574 C CA . GLY A 1 77 ? 3.486 -0.298 -2.282 1.00 80.19 77 GLY A CA 1
ATOM 575 C C . GLY A 1 77 ? 2.238 0.581 -2.324 1.00 80.19 77 GLY A C 1
ATOM 576 O O . GLY A 1 77 ? 1.663 0.875 -1.278 1.00 80.19 77 GLY A O 1
ATOM 577 N N . MET A 1 78 ? 1.759 0.946 -3.518 1.00 83.00 78 MET A N 1
ATOM 578 C CA . MET A 1 78 ? 0.551 1.762 -3.678 1.00 83.00 78 MET A CA 1
ATOM 579 C C . MET A 1 78 ? -0.708 1.145 -3.046 1.00 83.00 78 MET A C 1
ATOM 581 O O . MET A 1 78 ? -1.321 1.816 -2.213 1.00 83.00 78 MET A O 1
ATOM 585 N N . PRO A 1 79 ? -1.118 -0.100 -3.371 1.00 81.62 79 PRO A N 1
ATOM 586 C CA . PRO A 1 79 ? -2.313 -0.701 -2.779 1.00 81.62 79 PRO A CA 1
ATOM 587 C C . PRO A 1 79 ? -2.196 -0.864 -1.260 1.00 81.62 79 PRO A C 1
ATOM 589 O O . PRO A 1 79 ? -3.179 -0.656 -0.549 1.00 81.62 79 PRO A O 1
ATOM 592 N N . ILE A 1 80 ? -0.995 -1.141 -0.737 1.00 84.19 80 ILE A N 1
ATOM 593 C CA . ILE A 1 80 ? -0.756 -1.183 0.711 1.00 84.19 80 ILE A CA 1
ATOM 594 C C . ILE A 1 80 ? -1.002 0.197 1.329 1.00 84.19 80 ILE A C 1
ATOM 596 O O . ILE A 1 80 ? -1.767 0.310 2.287 1.00 84.19 80 ILE A O 1
ATOM 600 N N . CYS A 1 81 ? -0.400 1.256 0.781 1.00 86.31 81 CYS A N 1
ATOM 601 C CA . CYS A 1 81 ? -0.574 2.623 1.274 1.00 86.31 81 CYS A CA 1
ATOM 602 C C . CYS A 1 81 ? -2.045 3.066 1.230 1.00 86.31 81 CYS A C 1
ATOM 604 O O . CYS A 1 81 ? -2.549 3.619 2.209 1.00 86.31 81 CYS A O 1
ATOM 606 N N . VAL A 1 82 ? -2.758 2.766 0.141 1.00 84.94 82 VAL A N 1
ATOM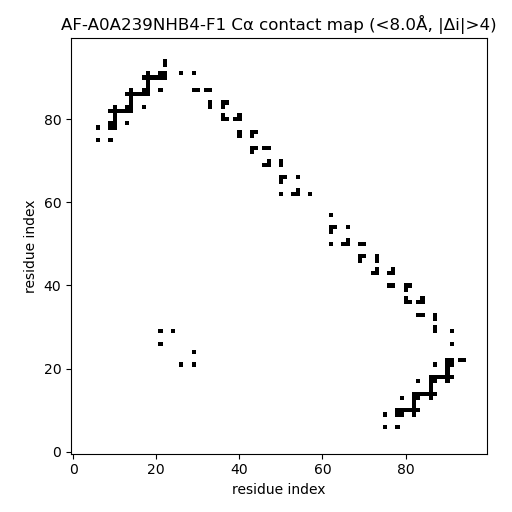 607 C CA . VAL A 1 82 ? -4.196 3.048 0.003 1.00 84.94 82 VAL A CA 1
ATOM 608 C C . VAL A 1 82 ? -5.005 2.280 1.050 1.00 84.94 82 VAL A C 1
ATOM 610 O O . VAL A 1 82 ? -5.841 2.874 1.734 1.00 84.94 82 VAL A O 1
ATOM 613 N N . GLY A 1 83 ? -4.720 0.989 1.237 1.00 83.62 83 GLY A N 1
ATOM 614 C CA . GLY A 1 83 ? -5.351 0.161 2.261 1.00 83.62 83 GLY A CA 1
ATOM 615 C C . GLY A 1 83 ? -5.141 0.714 3.672 1.00 83.62 83 GLY A C 1
ATOM 616 O O . GLY A 1 83 ? -6.096 0.833 4.439 1.00 83.62 83 GLY A O 1
ATOM 617 N N . VAL A 1 84 ? -3.917 1.131 4.007 1.00 83.56 84 VAL A N 1
ATOM 618 C CA . VAL A 1 84 ? -3.576 1.743 5.303 1.00 83.56 84 VAL A CA 1
ATOM 619 C C . VAL A 1 84 ? -4.363 3.035 5.538 1.00 83.56 84 VAL A C 1
ATOM 621 O O . VAL A 1 84 ? -4.962 3.192 6.603 1.00 83.56 84 VAL A O 1
ATOM 624 N N . ILE A 1 85 ? -4.399 3.943 4.557 1.00 86.19 85 ILE A N 1
ATOM 625 C CA . ILE A 1 85 ? -5.130 5.216 4.659 1.00 86.19 85 ILE A CA 1
ATOM 626 C C . ILE A 1 85 ? -6.623 4.947 4.854 1.00 86.19 85 ILE A C 1
ATOM 628 O O . ILE A 1 85 ? -7.236 5.470 5.787 1.00 86.19 85 ILE A O 1
ATOM 632 N N . PHE A 1 86 ? -7.200 4.082 4.019 1.00 85.19 86 PHE A N 1
ATOM 633 C CA . PHE A 1 86 ? -8.615 3.739 4.092 1.00 85.19 86 PHE A CA 1
ATOM 634 C C . PHE A 1 86 ? -8.971 3.086 5.434 1.00 85.19 86 PHE A C 1
ATOM 636 O O . PHE A 1 86 ? -9.927 3.489 6.097 1.00 85.19 86 PHE A O 1
ATOM 643 N N . GLY A 1 87 ? -8.158 2.131 5.890 1.00 81.81 87 GLY A N 1
ATOM 644 C CA . GLY A 1 87 ? -8.337 1.472 7.177 1.00 81.81 87 GLY A CA 1
ATOM 645 C C . GLY A 1 87 ? -8.264 2.439 8.360 1.00 81.81 87 GLY A C 1
ATOM 646 O O . GLY A 1 87 ? -9.098 2.392 9.266 1.00 81.81 87 GLY A O 1
ATOM 647 N N . ALA A 1 88 ? -7.311 3.369 8.343 1.00 82.94 88 ALA A N 1
ATOM 648 C CA . ALA A 1 88 ? -7.197 4.390 9.379 1.00 82.94 88 ALA A CA 1
ATOM 649 C C . ALA A 1 88 ? -8.436 5.296 9.430 1.00 82.94 88 ALA A C 1
ATOM 651 O O . ALA A 1 88 ? -8.978 5.521 10.514 1.00 82.94 88 ALA A O 1
ATOM 652 N N . LEU A 1 89 ? -8.925 5.760 8.274 1.00 82.38 89 LEU A N 1
ATOM 653 C CA . LEU A 1 89 ? -10.127 6.594 8.177 1.00 82.38 89 LEU A CA 1
ATOM 654 C C . LEU A 1 89 ? -11.374 5.860 8.688 1.00 82.38 89 LEU A C 1
ATOM 656 O O . LEU A 1 89 ? -12.122 6.406 9.501 1.00 82.38 89 LEU A O 1
ATOM 660 N N . VAL A 1 90 ? -11.573 4.600 8.287 1.00 85.12 90 VAL A N 1
ATOM 661 C CA . VAL A 1 90 ? -12.695 3.770 8.758 1.00 85.12 90 VAL A CA 1
ATOM 662 C C . VAL A 1 90 ? -12.617 3.535 10.270 1.00 85.12 90 VAL A C 1
ATOM 664 O O . VAL A 1 90 ? -13.631 3.631 10.970 1.00 85.12 90 VAL A O 1
ATOM 667 N N . GLY A 1 91 ? -11.424 3.249 10.798 1.00 79.25 91 GLY A N 1
ATOM 668 C CA . GLY A 1 91 ? -11.196 3.061 12.230 1.00 79.25 91 GLY A CA 1
ATOM 669 C C . GLY A 1 91 ? -11.489 4.320 13.053 1.00 79.25 91 GLY A C 1
ATOM 670 O O . GLY A 1 91 ? -12.166 4.238 14.081 1.00 79.25 91 GLY A O 1
ATOM 671 N N . LEU A 1 92 ? -11.042 5.485 12.575 1.00 80.69 92 LEU A N 1
ATOM 672 C CA . LEU A 1 92 ? -11.305 6.783 13.200 1.00 80.69 92 LEU A CA 1
ATOM 673 C C . LEU A 1 92 ? -12.793 7.151 13.163 1.00 80.69 92 LEU A C 1
ATOM 675 O O . LEU A 1 92 ? -13.328 7.589 14.184 1.00 80.69 92 LEU A O 1
ATOM 679 N N . ASN A 1 93 ? -13.469 6.930 12.030 1.00 80.44 93 ASN A N 1
ATOM 680 C CA . ASN A 1 93 ? -14.890 7.241 11.872 1.00 80.44 93 ASN A CA 1
ATOM 681 C C . ASN A 1 93 ? -15.754 6.401 12.827 1.00 80.44 93 ASN A C 1
ATOM 683 O O . ASN A 1 93 ? -16.541 6.942 13.601 1.00 80.44 93 ASN A O 1
ATOM 687 N N . ARG A 1 94 ? -15.523 5.081 12.897 1.00 74.94 94 ARG A N 1
ATOM 688 C CA . ARG A 1 94 ? -16.244 4.201 13.837 1.00 74.94 94 ARG A CA 1
ATOM 689 C C . ARG A 1 94 ? -16.040 4.584 15.302 1.00 74.94 94 ARG A C 1
ATOM 691 O O . ARG A 1 94 ? -16.977 4.487 16.086 1.00 74.94 94 ARG A O 1
ATOM 698 N N . ARG A 1 95 ? -14.842 5.040 15.678 1.00 68.69 95 ARG A N 1
ATOM 699 C CA . ARG A 1 95 ? -14.582 5.533 17.037 1.00 68.69 95 ARG A CA 1
ATOM 700 C C . ARG A 1 95 ? -15.300 6.853 17.322 1.00 68.69 95 ARG A C 1
ATOM 702 O O . ARG A 1 95 ? -15.711 7.081 18.451 1.00 68.69 95 ARG A O 1
ATOM 709 N N . SER A 1 96 ? -15.450 7.714 16.315 1.00 66.88 96 SER A N 1
ATOM 710 C CA . SER A 1 96 ? -16.238 8.944 16.434 1.00 66.88 96 SER A CA 1
ATOM 711 C C . SER A 1 96 ? -17.734 8.669 16.592 1.00 66.88 96 SER A C 1
ATOM 713 O O . SER A 1 96 ? -18.396 9.411 17.307 1.00 66.88 96 SER A O 1
ATOM 715 N N . VAL A 1 97 ? -18.254 7.625 15.939 1.00 70.44 97 VAL A N 1
ATOM 716 C CA . VAL A 1 97 ? -19.660 7.208 16.063 1.00 70.44 97 VAL A CA 1
ATOM 717 C C . VAL A 1 97 ? -19.937 6.555 17.420 1.00 70.44 97 VAL A C 1
ATOM 719 O O . VAL A 1 97 ? -20.953 6.856 18.021 1.00 70.44 97 VAL A O 1
ATOM 722 N N . ALA A 1 98 ? -19.031 5.716 17.934 1.00 66.94 98 ALA A N 1
ATOM 723 C CA . ALA A 1 98 ? -19.216 5.022 19.217 1.00 66.94 98 ALA A CA 1
ATOM 724 C C . ALA A 1 98 ? -18.987 5.896 20.470 1.00 66.94 98 ALA A C 1
ATOM 726 O O . ALA A 1 98 ? -19.191 5.426 21.583 1.00 66.94 98 ALA A O 1
ATOM 727 N N . GLY A 1 99 ? -18.481 7.121 20.299 1.00 58.06 99 GLY A N 1
ATOM 728 C CA . GLY A 1 99 ? -18.265 8.087 21.382 1.00 58.06 99 GLY A CA 1
ATOM 729 C C . GLY A 1 99 ? -19.333 9.183 21.472 1.00 58.06 99 GLY A C 1
ATOM 730 O O . GLY A 1 99 ? -19.130 10.129 22.228 1.00 58.06 99 GLY A O 1
ATOM 731 N N . ARG A 1 100 ? -20.399 9.094 20.666 1.00 50.66 100 ARG A N 1
ATOM 732 C CA . ARG A 1 100 ? -21.649 9.853 20.822 1.00 50.66 100 ARG A CA 1
ATOM 733 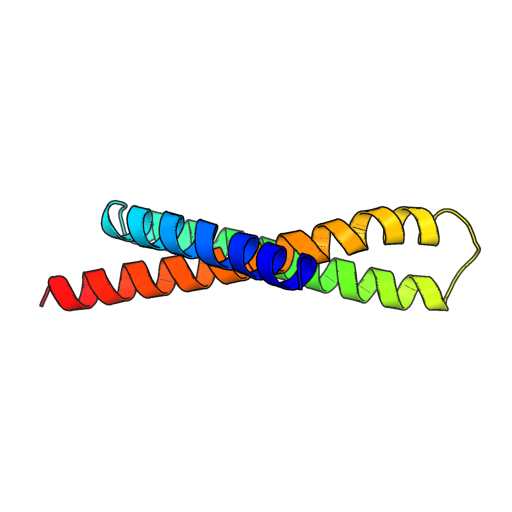C C . ARG A 1 100 ? -22.687 8.952 21.472 1.00 50.66 100 ARG A C 1
ATOM 735 O O . ARG A 1 100 ? -23.526 9.511 22.202 1.00 50.66 100 ARG A O 1
#

Sequence (100 aa):
MFIILLFVALTVLPAVAVSYTARRLPRGITWLKVAVAGMLLAVFVTSFLQSQSASEADGKGYAVLMQLLVSPLSMIGMPICVGVIFGALVGLNRRSVAGR

Foldseek 3Di:
DVVVVVLCCLQQVLLQVLLVVLQVDDVVVLVVQLVVLVVQLVVLVVLQVVLVVLVPPDDPDPSVVSNVVSVVCSVSSNSNSNSNNNSSVNSNVVNVVVVD

Solvent-accessible surface area (backbone atoms only — not comparable to full-atom values): 5103 Å² total; per-residue (Å²): 109,70,70,59,54,51,52,48,47,46,18,48,54,42,14,52,56,31,20,56,48,30,61,75,48,60,69,68,63,42,51,50,52,38,51,53,32,50,51,52,36,50,52,36,51,53,51,43,54,51,42,56,58,44,65,78,70,57,76,92,53,66,52,56,53,51,34,66,53,44,47,60,48,26,67,55,47,42,43,30,27,52,15,34,41,51,12,32,52,54,14,46,49,54,49,58,61,75,70,109

Radius of gyration: 16.93 Å; Cα contacts (8 Å, |Δi|>4): 89; chains: 1; bounding box: 43×27×45 Å

Mean predicted aligned error: 8.23 Å

Nearest PDB structures (foldseek):
  3zbh-assembly4_E  TM=7.762E-01  e=6.515E+00  Geobacillus thermodenitrificans
  4j7k-assembly2_D  TM=5.461E-01  e=7.644E+00  Bacillus anthracis str. Sterne